Protein AF-J5UVH8-F1 (afdb_monomer)

Structure (mmCIF, N/CA/C/O backbone):
data_AF-J5UVH8-F1
#
_entry.id   AF-J5UVH8-F1
#
loop_
_atom_site.group_PDB
_atom_site.id
_atom_site.type_symbol
_atom_site.label_atom_id
_atom_site.label_alt_id
_atom_site.label_comp_id
_atom_site.label_asym_id
_atom_site.label_entity_id
_atom_site.label_seq_id
_atom_site.pdbx_PDB_ins_code
_atom_site.Cartn_x
_atom_site.Cartn_y
_atom_site.Cartn_z
_atom_site.occupancy
_atom_site.B_iso_or_equiv
_atom_site.auth_seq_id
_atom_site.auth_comp_id
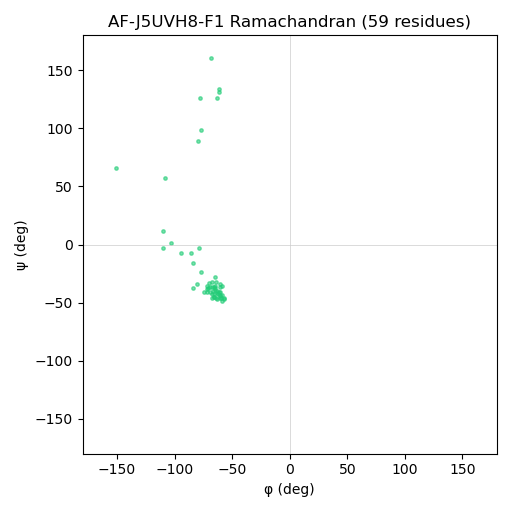_atom_site.auth_asym_id
_atom_site.au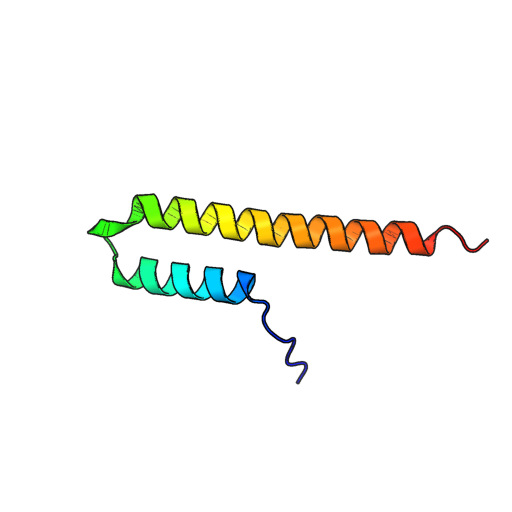th_atom_id
_atom_site.pdbx_PDB_model_num
ATOM 1 N N . MET A 1 1 ? 2.385 5.494 27.784 1.00 44.19 1 MET A N 1
ATOM 2 C CA . MET A 1 1 ? 2.682 5.317 26.348 1.00 44.19 1 MET A CA 1
ATOM 3 C C . MET A 1 1 ? 1.453 4.653 25.766 1.00 44.19 1 MET A C 1
ATOM 5 O O . MET A 1 1 ? 1.127 3.568 26.223 1.00 44.19 1 MET A O 1
ATOM 9 N N . ILE A 1 2 ? 0.702 5.331 24.899 1.00 46.12 2 ILE A N 1
ATOM 10 C CA . ILE A 1 2 ? -0.417 4.684 24.210 1.00 46.12 2 ILE A CA 1
ATOM 11 C C . ILE A 1 2 ? 0.225 3.837 23.113 1.00 46.12 2 ILE A C 1
ATOM 13 O O . ILE A 1 2 ? 0.652 4.366 22.091 1.00 46.12 2 ILE A O 1
ATOM 17 N N . THR A 1 3 ? 0.388 2.545 23.365 1.00 56.97 3 THR A N 1
ATOM 18 C CA . THR A 1 3 ? 0.632 1.570 22.305 1.00 56.97 3 THR A CA 1
ATOM 19 C C . THR A 1 3 ? -0.732 1.284 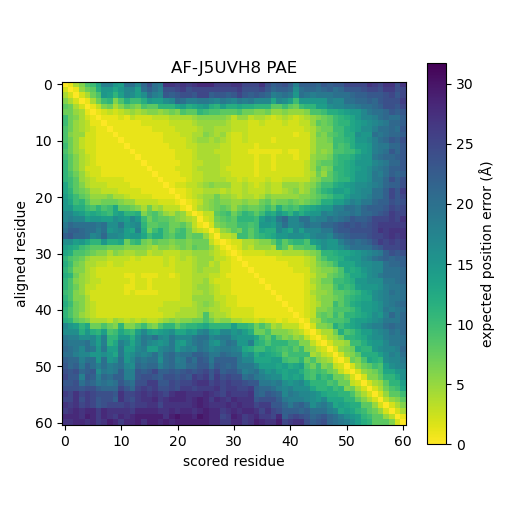21.699 1.00 56.97 3 THR A C 1
ATOM 21 O O . THR A 1 3 ? -1.466 0.448 22.215 1.00 56.97 3 THR A O 1
ATOM 24 N N . LYS A 1 4 ? -1.129 2.064 20.687 1.00 66.12 4 LYS A N 1
ATOM 25 C CA . LYS A 1 4 ? -2.229 1.632 19.824 1.00 66.12 4 LYS A CA 1
ATOM 26 C C . LYS A 1 4 ? -1.749 0.363 19.129 1.00 66.12 4 LYS A C 1
ATOM 28 O O . LYS A 1 4 ? -0.647 0.361 18.574 1.00 66.12 4 LYS A O 1
ATOM 33 N N . ASP A 1 5 ? -2.531 -0.701 19.246 1.00 81.75 5 ASP A N 1
ATOM 34 C CA . ASP A 1 5 ? -2.260 -1.935 18.525 1.00 81.75 5 ASP A CA 1
ATOM 35 C C . ASP A 1 5 ? -2.328 -1.641 17.024 1.00 81.75 5 ASP A C 1
ATOM 37 O O . ASP A 1 5 ? -3.243 -0.966 16.556 1.00 81.75 5 ASP A O 1
ATOM 41 N N . ILE A 1 6 ? -1.301 -2.087 16.302 1.00 83.31 6 ILE A N 1
ATOM 42 C CA . ILE A 1 6 ? -1.189 -1.919 14.853 1.00 83.31 6 ILE A CA 1
ATOM 43 C C . ILE A 1 6 ? -2.096 -2.961 14.200 1.00 83.31 6 ILE A C 1
ATOM 45 O O . ILE A 1 6 ? -1.957 -4.154 14.479 1.00 83.31 6 ILE A O 1
ATOM 49 N N . SER A 1 7 ? -2.994 -2.509 13.331 1.00 87.31 7 SER A N 1
ATOM 50 C CA . SER A 1 7 ? -3.878 -3.366 12.542 1.00 87.31 7 SER A CA 1
ATOM 51 C C . SER A 1 7 ? -3.109 -4.171 11.490 1.00 87.31 7 SER A C 1
ATOM 53 O O . SER A 1 7 ? -1.998 -3.821 11.079 1.00 87.31 7 SER A O 1
ATOM 55 N N . ASP A 1 8 ? -3.718 -5.251 11.001 1.00 88.56 8 ASP A N 1
ATOM 56 C CA . ASP A 1 8 ? -3.110 -6.103 9.973 1.00 88.56 8 ASP A CA 1
ATOM 57 C C . ASP A 1 8 ? -2.783 -5.320 8.688 1.00 88.56 8 ASP A C 1
ATOM 59 O O . ASP A 1 8 ? -1.743 -5.544 8.065 1.00 88.56 8 ASP A O 1
ATOM 63 N N . LYS A 1 9 ? -3.626 -4.344 8.329 1.00 87.88 9 LYS A N 1
ATOM 64 C CA . LYS A 1 9 ? -3.455 -3.511 7.134 1.00 87.88 9 LYS A CA 1
ATOM 65 C C . LYS A 1 9 ? -2.307 -2.505 7.278 1.00 87.88 9 LYS A C 1
ATOM 67 O O . LYS A 1 9 ? -1.521 -2.301 6.354 1.00 87.88 9 LYS A O 1
ATOM 72 N N . GLU A 1 10 ? -2.130 -1.929 8.465 1.00 89.81 10 GLU A N 1
ATOM 73 C CA . GLU A 1 10 ? -0.961 -1.093 8.764 1.00 89.81 10 GLU A CA 1
ATOM 74 C C . GLU A 1 10 ? 0.339 -1.918 8.743 1.00 89.81 10 GLU A C 1
ATOM 76 O O . GLU A 1 10 ? 1.376 -1.451 8.261 1.00 89.81 10 GLU A O 1
ATOM 81 N N . TRP A 1 11 ? 0.294 -3.173 9.204 1.00 93.44 11 TRP A N 1
ATOM 82 C CA . TRP A 1 11 ? 1.417 -4.105 9.076 1.00 93.44 11 TRP A CA 1
ATOM 83 C C . TRP A 1 11 ? 1.755 -4.434 7.620 1.00 93.44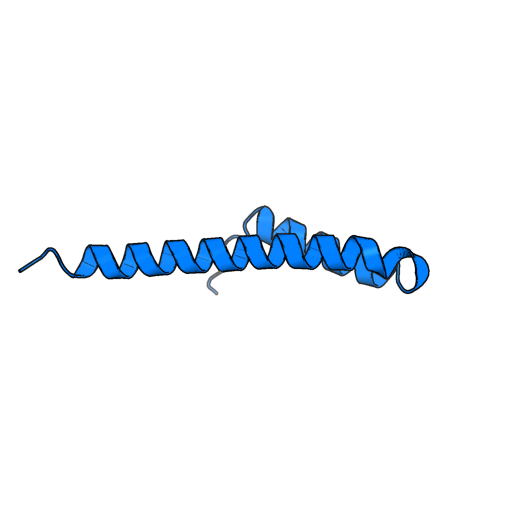 11 TRP A C 1
ATOM 85 O O . TRP A 1 11 ? 2.941 -4.493 7.270 1.00 93.44 11 TRP A O 1
ATOM 95 N N . GLU A 1 12 ? 0.740 -4.614 6.776 1.00 92.31 12 GLU A N 1
ATOM 96 C CA . GLU A 1 12 ? 0.890 -4.825 5.335 1.00 92.31 12 GLU A CA 1
ATOM 97 C C . GLU A 1 12 ? 1.619 -3.644 4.677 1.00 92.31 12 GLU A C 1
ATOM 99 O O . GLU A 1 12 ? 2.638 -3.843 4.005 1.00 92.31 12 GLU A O 1
ATOM 104 N N . LEU A 1 13 ? 1.197 -2.409 4.972 1.00 93.44 13 LEU A N 1
ATOM 105 C CA . LEU A 1 13 ? 1.857 -1.196 4.480 1.00 93.44 13 LEU A CA 1
ATOM 106 C C . LEU A 1 13 ? 3.339 -1.144 4.886 1.00 93.44 13 LEU A C 1
ATOM 108 O O . LEU A 1 13 ? 4.225 -0.881 4.066 1.00 93.44 13 LEU A O 1
ATOM 112 N N . ILE A 1 14 ? 3.638 -1.438 6.155 1.00 91.25 14 ILE A N 1
ATOM 113 C CA . ILE A 1 14 ? 5.015 -1.464 6.669 1.00 91.25 14 ILE A CA 1
ATOM 114 C C . ILE A 1 14 ? 5.862 -2.506 5.922 1.00 91.25 14 ILE A C 1
ATOM 116 O O . ILE A 1 14 ? 7.034 -2.251 5.612 1.00 91.25 14 ILE A O 1
ATOM 120 N N . ALA A 1 15 ? 5.304 -3.683 5.638 1.00 90.38 15 ALA A N 1
ATOM 121 C CA . ALA A 1 15 ? 5.998 -4.738 4.910 1.00 90.38 15 ALA A CA 1
ATOM 122 C C . ALA A 1 15 ? 6.290 -4.330 3.456 1.00 90.38 15 ALA A C 1
ATOM 124 O O . ALA A 1 15 ? 7.429 -4.488 2.999 1.00 90.38 15 ALA A O 1
ATOM 125 N N . LEU A 1 16 ? 5.311 -3.743 2.762 1.00 90.62 16 LEU A N 1
ATOM 126 C CA . LEU A 1 16 ? 5.463 -3.248 1.392 1.00 90.62 16 LEU A CA 1
ATOM 127 C C . LEU A 1 16 ? 6.550 -2.172 1.295 1.00 90.62 16 LEU A C 1
ATOM 129 O O . LEU A 1 16 ? 7.455 -2.286 0.468 1.00 90.62 16 LEU A O 1
ATOM 133 N N . LEU A 1 17 ? 6.563 -1.197 2.210 1.00 88.94 17 LEU A N 1
ATOM 134 C CA . LEU A 1 17 ? 7.593 -0.151 2.259 1.00 88.94 17 LEU A CA 1
ATOM 135 C C . LEU A 1 17 ? 9.004 -0.719 2.487 1.00 88.94 17 LEU A C 1
ATOM 137 O O . LEU A 1 17 ? 9.977 -0.293 1.852 1.00 88.94 17 LEU A O 1
ATOM 141 N N . ARG A 1 18 ? 9.144 -1.715 3.373 1.00 88.50 18 ARG A N 1
ATOM 142 C CA . ARG A 1 18 ? 10.430 -2.401 3.605 1.00 88.50 18 ARG A CA 1
ATOM 143 C C . ARG A 1 18 ? 10.908 -3.132 2.353 1.00 88.50 18 ARG A C 1
ATOM 145 O O . ARG A 1 18 ? 12.099 -3.076 2.034 1.00 88.50 18 ARG A O 1
ATOM 152 N N . ASN A 1 19 ? 9.993 -3.795 1.652 1.00 85.12 19 ASN A N 1
ATOM 153 C CA . ASN A 1 19 ? 10.290 -4.522 0.424 1.00 85.12 19 ASN A CA 1
ATOM 154 C C . ASN A 1 19 ? 10.639 -3.576 -0.726 1.00 85.12 19 ASN A C 1
ATOM 156 O O . ASN A 1 19 ? 11.628 -3.826 -1.414 1.00 85.12 19 ASN A O 1
ATOM 160 N N . TYR A 1 20 ? 9.926 -2.459 -0.867 1.00 83.69 20 TYR A N 1
ATOM 161 C CA . TYR A 1 20 ? 10.215 -1.416 -1.851 1.00 83.69 20 TYR A CA 1
ATOM 162 C C . TYR A 1 20 ? 11.638 -0.882 -1.686 1.00 83.69 20 TYR A C 1
ATOM 164 O O . TYR A 1 20 ? 12.421 -0.863 -2.638 1.00 83.69 20 TYR A O 1
ATOM 172 N N . ARG A 1 21 ? 12.038 -0.577 -0.444 1.00 78.31 21 ARG A N 1
ATOM 173 C CA . ARG A 1 21 ? 13.408 -0.142 -0.139 1.00 78.31 21 ARG A CA 1
ATOM 174 C C . ARG A 1 21 ? 14.466 -1.191 -0.502 1.00 78.31 21 ARG A C 1
ATOM 176 O O . ARG A 1 21 ? 15.573 -0.824 -0.881 1.00 78.31 21 ARG A O 1
ATOM 183 N N . ARG A 1 22 ? 14.152 -2.485 -0.374 1.00 79.94 22 ARG A N 1
ATOM 184 C CA . ARG A 1 22 ? 15.076 -3.593 -0.683 1.00 79.94 22 ARG A CA 1
ATOM 185 C C . ARG A 1 22 ? 15.154 -3.908 -2.178 1.00 79.94 22 ARG A C 1
ATOM 187 O O . ARG A 1 22 ? 16.207 -4.319 -2.652 1.00 79.94 22 ARG A O 1
ATOM 194 N N . ALA A 1 23 ? 14.046 -3.755 -2.896 1.00 74.12 23 ALA A N 1
ATOM 195 C CA . ALA A 1 23 ? 13.928 -4.049 -4.322 1.00 74.12 23 ALA A CA 1
ATOM 196 C C . ALA A 1 23 ? 14.362 -2.876 -5.219 1.00 74.12 23 ALA A C 1
ATOM 198 O O . ALA A 1 23 ? 14.443 -3.034 -6.441 1.00 74.12 23 ALA A O 1
ATOM 199 N N . TYR A 1 24 ? 14.643 -1.708 -4.634 1.00 65.75 24 TYR A N 1
ATOM 200 C CA . TY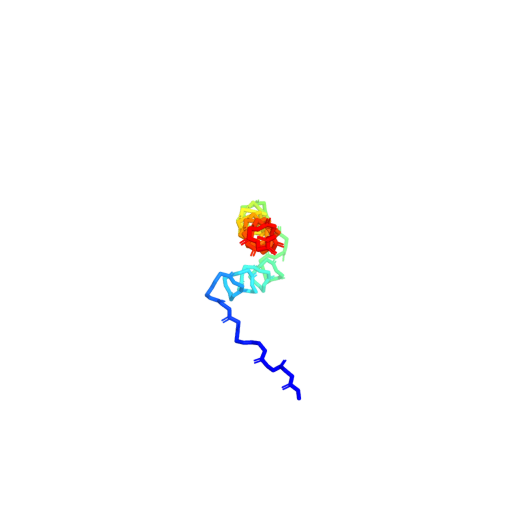R A 1 24 ? 15.121 -0.548 -5.373 1.00 65.75 24 TYR A CA 1
ATOM 201 C C . TYR A 1 24 ? 16.476 -0.833 -6.054 1.00 65.75 24 TYR A C 1
ATOM 203 O O . TYR A 1 24 ? 17.388 -1.346 -5.399 1.00 65.75 24 TYR A O 1
ATOM 211 N N . PRO A 1 25 ? 16.654 -0.473 -7.342 1.00 63.31 25 PRO A N 1
ATOM 212 C CA . PRO A 1 25 ? 15.695 0.210 -8.227 1.00 63.31 25 PRO A CA 1
ATOM 213 C C . PRO A 1 25 ? 14.844 -0.720 -9.120 1.00 63.31 25 PRO A C 1
ATOM 215 O O . PRO A 1 25 ? 13.941 -0.249 -9.805 1.00 63.31 25 PRO A O 1
ATOM 218 N N . ASN A 1 26 ? 15.114 -2.026 -9.153 1.00 64.75 26 ASN A N 1
ATOM 219 C CA . ASN A 1 26 ? 14.652 -2.908 -10.235 1.00 64.75 26 ASN A CA 1
ATOM 220 C C . ASN A 1 26 ? 13.210 -3.444 -10.082 1.00 64.75 26 ASN A C 1
ATOM 222 O O . ASN A 1 26 ? 12.651 -3.924 -11.063 1.00 64.75 26 ASN A O 1
ATOM 226 N N . GLY A 1 27 ? 12.599 -3.362 -8.892 1.00 62.97 27 GLY A N 1
ATOM 227 C CA . GLY A 1 27 ? 11.228 -3.843 -8.621 1.00 62.97 27 GLY A CA 1
ATOM 228 C C . GLY A 1 27 ? 10.179 -2.749 -8.368 1.00 62.97 27 GLY A C 1
ATOM 229 O O . GLY A 1 27 ? 9.097 -3.050 -7.879 1.00 62.97 27 GLY A O 1
ATOM 230 N N . ALA A 1 28 ? 10.503 -1.481 -8.647 1.00 65.12 28 ALA A N 1
ATOM 231 C CA . ALA A 1 28 ? 9.828 -0.324 -8.049 1.00 65.12 28 ALA A CA 1
ATOM 232 C C . ALA A 1 28 ? 8.359 -0.109 -8.469 1.00 65.12 28 ALA A C 1
ATOM 234 O O . ALA A 1 28 ? 7.530 0.179 -7.615 1.00 65.12 28 ALA A O 1
ATOM 235 N N . ARG A 1 29 ? 8.011 -0.258 -9.756 1.00 66.69 29 ARG A N 1
ATOM 236 C CA . ARG A 1 29 ? 6.702 0.220 -10.255 1.00 66.69 29 ARG A CA 1
ATOM 237 C C . ARG A 1 29 ? 5.496 -0.573 -9.751 1.00 66.69 29 ARG A C 1
ATOM 239 O O . ARG A 1 29 ? 4.448 0.016 -9.534 1.00 66.69 29 ARG A O 1
ATOM 246 N N . MET A 1 30 ? 5.626 -1.891 -9.601 1.00 75.31 30 MET A N 1
ATOM 247 C CA . MET A 1 30 ? 4.513 -2.726 -9.130 1.00 75.31 30 MET A CA 1
ATOM 248 C C . MET A 1 30 ? 4.290 -2.540 -7.626 1.00 75.31 30 MET A C 1
ATOM 250 O O . MET A 1 30 ? 3.156 -2.380 -7.198 1.00 75.31 30 MET A O 1
ATOM 254 N N . LEU A 1 31 ? 5.375 -2.450 -6.847 1.00 82.31 31 LEU A N 1
ATOM 255 C CA . LEU A 1 31 ? 5.280 -2.197 -5.408 1.00 82.31 31 LEU A CA 1
ATOM 256 C C . LEU A 1 31 ? 4.760 -0.792 -5.092 1.00 82.31 31 LEU A C 1
ATOM 258 O O . LEU A 1 31 ? 4.098 -0.615 -4.081 1.00 82.31 31 LEU A O 1
ATOM 262 N N . GLU A 1 32 ? 5.062 0.207 -5.922 1.00 85.44 32 GLU A N 1
ATOM 263 C CA . GLU A 1 32 ? 4.523 1.558 -5.740 1.00 85.44 32 GLU A CA 1
ATOM 264 C C . GLU A 1 32 ? 2.993 1.577 -5.850 1.00 85.44 32 GLU A C 1
ATOM 266 O O . GLU A 1 32 ? 2.344 2.191 -5.009 1.00 85.44 32 GLU A O 1
ATOM 271 N N . ALA A 1 33 ? 2.422 0.858 -6.822 1.00 87.06 33 ALA A N 1
ATOM 272 C CA . ALA A 1 33 ? 0.973 0.717 -6.953 1.00 87.06 33 ALA A CA 1
ATOM 273 C C . ALA A 1 33 ? 0.361 -0.007 -5.741 1.00 87.06 33 ALA A C 1
ATOM 275 O O . ALA A 1 33 ? -0.577 0.503 -5.144 1.00 87.06 33 ALA A O 1
ATOM 276 N N . GLU A 1 34 ? 0.956 -1.125 -5.310 1.00 88.12 34 GLU A N 1
ATOM 277 C CA . GLU A 1 34 ? 0.488 -1.865 -4.125 1.00 88.12 34 GLU A CA 1
ATOM 278 C C . GLU A 1 34 ? 0.543 -1.015 -2.843 1.00 88.12 34 GLU A C 1
ATOM 280 O O . GLU A 1 34 ? -0.338 -1.107 -1.993 1.00 88.12 34 GLU A O 1
ATOM 285 N N . ILE A 1 35 ? 1.562 -0.160 -2.696 1.00 91.44 35 ILE A N 1
ATOM 286 C CA . ILE A 1 35 ? 1.666 0.773 -1.565 1.00 91.44 35 ILE A CA 1
ATOM 287 C C . ILE A 1 35 ? 0.540 1.811 -1.601 1.00 91.44 35 ILE A C 1
ATOM 289 O O . ILE A 1 35 ? -0.015 2.112 -0.546 1.00 91.44 35 ILE A O 1
ATOM 293 N N . GLN A 1 36 ? 0.226 2.365 -2.777 1.00 90.06 36 GLN A N 1
ATOM 294 C CA . GLN A 1 36 ? -0.852 3.349 -2.922 1.00 90.06 36 GLN A CA 1
ATOM 295 C C . GLN A 1 36 ? -2.217 2.724 -2.634 1.00 90.06 36 GLN A C 1
ATOM 297 O O . GLN A 1 36 ? -2.958 3.281 -1.837 1.00 90.06 36 GLN A O 1
ATOM 302 N N . ASP A 1 37 ? -2.499 1.531 -3.161 1.00 91.50 37 ASP A N 1
ATOM 303 C CA . ASP A 1 37 ? -3.773 0.843 -2.918 1.00 91.50 37 ASP A CA 1
ATOM 304 C C . ASP A 1 37 ? -4.006 0.588 -1.416 1.00 91.50 37 ASP A C 1
ATOM 306 O O . ASP A 1 37 ? -5.091 0.830 -0.888 1.00 91.50 37 ASP A O 1
ATOM 310 N N . VAL A 1 38 ? -2.971 0.134 -0.696 1.00 93.00 38 VAL A N 1
ATOM 311 C CA . VAL A 1 38 ? -3.053 -0.096 0.756 1.00 93.00 38 VAL A CA 1
ATOM 312 C C . VAL A 1 38 ? -3.204 1.214 1.533 1.00 93.00 38 VAL A C 1
ATOM 314 O O . VAL A 1 38 ? -3.902 1.250 2.547 1.00 93.00 38 VAL A O 1
ATOM 317 N N . LEU A 1 39 ? -2.541 2.283 1.088 1.00 92.12 39 LEU A N 1
ATOM 318 C CA . LEU A 1 39 ? -2.646 3.598 1.713 1.00 92.12 39 LEU A CA 1
ATOM 319 C C . LEU A 1 39 ? -4.047 4.190 1.534 1.00 92.12 39 LEU A C 1
ATOM 321 O O . LEU A 1 39 ? -4.613 4.674 2.511 1.00 92.12 39 LEU A O 1
ATOM 325 N N . ASP A 1 40 ? -4.598 4.122 0.325 1.00 90.25 40 ASP A N 1
ATOM 326 C CA . ASP A 1 40 ? -5.943 4.604 0.017 1.00 90.25 40 ASP A CA 1
ATOM 327 C C . ASP A 1 40 ? -6.986 3.856 0.853 1.00 90.25 40 ASP A C 1
ATOM 329 O O . ASP A 1 40 ? -7.835 4.488 1.472 1.00 90.25 40 ASP A O 1
ATOM 333 N N . GLU A 1 41 ? -6.866 2.531 0.990 1.00 88.81 41 GLU A N 1
ATOM 334 C CA . GLU A 1 41 ? -7.754 1.739 1.852 1.00 88.81 41 GLU A CA 1
ATOM 335 C C . GLU A 1 41 ? -7.668 2.174 3.326 1.00 88.81 41 GLU A C 1
ATOM 337 O O . G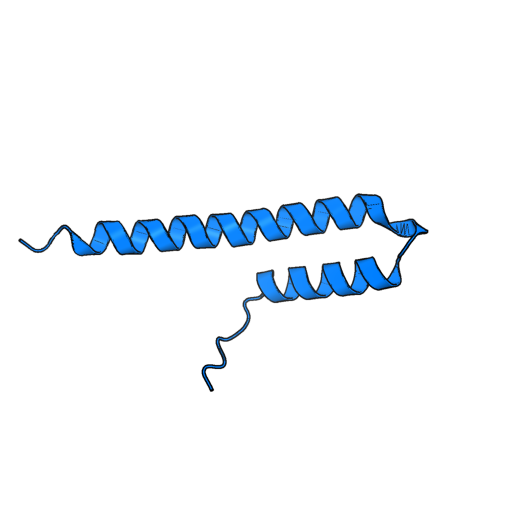LU A 1 41 ? -8.691 2.343 3.988 1.00 88.81 41 GLU A O 1
ATOM 342 N N . LEU A 1 42 ? -6.457 2.402 3.845 1.00 89.50 42 LEU A N 1
ATOM 343 C CA . LEU A 1 42 ? -6.257 2.877 5.218 1.00 89.50 42 LEU A CA 1
ATOM 344 C C . LEU A 1 42 ? -6.831 4.281 5.440 1.00 89.50 42 LEU A C 1
ATOM 346 O O . LEU A 1 42 ? -7.398 4.547 6.500 1.00 89.50 42 LEU A O 1
ATOM 350 N N . MET A 1 43 ? -6.695 5.173 4.459 1.00 86.75 43 MET A N 1
ATOM 351 C CA . MET A 1 43 ? -7.245 6.526 4.529 1.00 86.75 43 MET A CA 1
ATOM 352 C C . MET A 1 43 ? -8.772 6.515 4.404 1.00 86.75 43 MET A C 1
ATOM 354 O O . MET A 1 43 ? -9.436 7.203 5.172 1.00 86.75 43 MET A O 1
ATOM 358 N N . ASP A 1 44 ? -9.340 5.697 3.517 1.00 80.31 44 ASP A N 1
ATOM 359 C CA . ASP A 1 44 ? -10.789 5.534 3.354 1.00 80.31 44 ASP A CA 1
ATOM 360 C C . ASP A 1 44 ? -11.447 4.923 4.599 1.00 80.31 44 ASP A C 1
ATOM 362 O O . ASP A 1 44 ? -12.547 5.330 4.982 1.00 80.31 44 ASP A O 1
ATOM 366 N N . ILE A 1 45 ? -10.775 3.977 5.266 1.00 62.59 45 ILE A N 1
ATOM 367 C CA . ILE A 1 45 ? -11.212 3.461 6.572 1.00 62.59 45 ILE A CA 1
ATOM 368 C C . ILE A 1 45 ? -11.239 4.599 7.598 1.00 62.59 45 ILE A C 1
ATOM 370 O O . ILE A 1 45 ? -12.238 4.762 8.296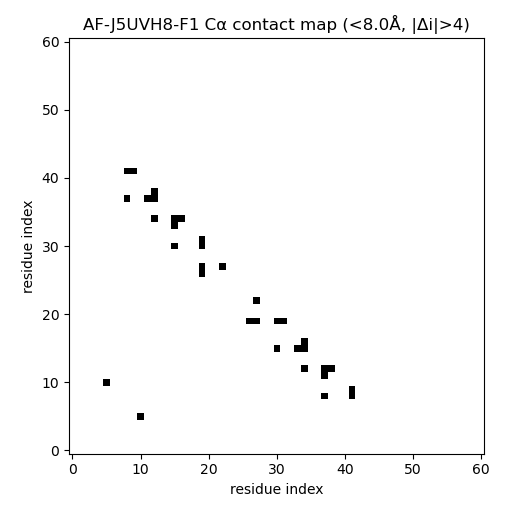 1.00 62.59 45 ILE A O 1
ATOM 374 N N . GLN A 1 46 ? -10.195 5.433 7.649 1.00 57.06 46 GLN A N 1
ATOM 375 C CA . GLN A 1 46 ? -10.161 6.579 8.563 1.00 57.06 46 GLN A CA 1
ATOM 376 C C . GLN A 1 46 ? -11.235 7.628 8.247 1.00 57.06 46 GLN A C 1
ATOM 378 O O . GLN A 1 46 ? -11.807 8.202 9.172 1.00 57.06 46 GLN A O 1
ATOM 383 N N . TYR A 1 47 ? -11.552 7.856 6.970 1.00 52.78 47 TYR A N 1
ATOM 384 C CA . TYR A 1 47 ? -12.644 8.746 6.573 1.00 52.78 47 TYR A CA 1
ATOM 385 C C . TYR A 1 47 ? -14.007 8.219 7.045 1.00 52.78 47 TYR A C 1
ATOM 387 O O . TYR A 1 47 ? -14.761 8.972 7.660 1.00 52.78 47 TYR A O 1
ATOM 395 N N . ARG A 1 48 ? -14.306 6.927 6.858 1.00 53.38 48 ARG A N 1
ATOM 396 C CA . ARG A 1 48 ? -15.577 6.329 7.316 1.00 53.38 48 ARG A CA 1
ATOM 397 C C . ARG A 1 48 ? -15.712 6.291 8.838 1.00 53.38 48 ARG A C 1
ATOM 399 O O . ARG A 1 48 ? -16.785 6.586 9.352 1.00 53.38 48 ARG A O 1
ATOM 406 N N . GLU A 1 49 ? -14.633 5.988 9.560 1.00 52.75 49 GLU A N 1
ATOM 407 C CA . GLU A 1 49 ? -14.639 6.052 11.029 1.00 52.75 49 GLU A CA 1
ATOM 408 C C . GLU A 1 49 ? -14.858 7.487 11.539 1.00 52.75 49 GLU A C 1
ATOM 410 O O . GLU A 1 49 ? -15.491 7.679 12.576 1.00 52.75 49 GLU A O 1
ATOM 415 N N . SER A 1 50 ? -14.377 8.506 10.812 1.00 53.88 50 SER A N 1
ATOM 416 C CA . SER A 1 50 ? -14.574 9.909 11.198 1.00 53.88 50 SER A CA 1
ATOM 417 C C . SER A 1 50 ? -16.016 10.404 11.013 1.00 53.88 50 SER A C 1
ATOM 419 O O . SER A 1 50 ? -16.509 11.136 11.873 1.00 53.88 50 SER A O 1
ATOM 421 N N . GLU A 1 51 ? -16.725 9.947 9.972 1.00 50.34 51 GLU A N 1
ATOM 422 C CA . GLU A 1 51 ? -18.140 10.286 9.738 1.00 50.34 51 GLU A CA 1
ATOM 423 C C . GLU A 1 51 ? -19.079 9.603 10.753 1.00 50.34 51 GLU A C 1
ATOM 425 O O . GLU A 1 51 ? -19.996 10.245 11.269 1.00 50.34 51 GLU A O 1
ATOM 430 N N . GLU A 1 52 ? -18.806 8.355 11.159 1.00 50.91 52 GLU A N 1
ATOM 431 C CA . GLU A 1 52 ? -19.601 7.671 12.198 1.00 50.91 52 GLU A CA 1
ATOM 432 C C . GLU A 1 52 ? -19.497 8.349 13.581 1.00 50.91 52 GLU A C 1
ATOM 434 O O . GLU A 1 52 ? -20.434 8.286 14.386 1.00 50.91 52 GLU A O 1
ATOM 439 N N . THR A 1 53 ? -18.388 9.037 13.881 1.00 52.28 53 THR A N 1
ATOM 440 C CA . THR A 1 53 ? -18.263 9.832 15.117 1.00 52.28 53 THR A CA 1
ATOM 441 C C . THR A 1 53 ? -18.991 11.178 15.087 1.00 52.28 53 THR A C 1
ATOM 443 O O . THR A 1 53 ? -19.328 11.696 16.158 1.00 52.28 53 THR A O 1
ATOM 446 N N . GLU A 1 54 ? -19.253 11.752 13.911 1.00 49.66 54 GLU A N 1
ATOM 447 C CA . GLU A 1 54 ? -20.002 13.010 13.794 1.00 49.66 54 GLU A CA 1
ATOM 448 C C . GLU A 1 54 ? -21.522 12.779 13.819 1.00 49.66 54 GLU A C 1
ATOM 450 O O . GLU A 1 54 ? -22.239 13.534 14.483 1.00 49.66 54 GLU A O 1
ATOM 455 N N . GLU A 1 55 ? -22.018 11.695 13.213 1.00 48.19 55 GLU A N 1
ATOM 456 C CA . GLU A 1 55 ? -23.458 11.385 13.190 1.00 48.19 55 GLU A CA 1
ATOM 457 C C . GLU A 1 55 ? -24.014 10.964 14.566 1.00 48.19 55 GLU A C 1
ATOM 459 O O . GLU A 1 55 ? -25.134 11.325 14.924 1.00 48.19 55 GLU A O 1
ATOM 464 N N . ASN A 1 56 ? -23.225 10.292 15.413 1.00 47.38 56 ASN A N 1
ATOM 465 C CA . ASN A 1 56 ? -23.693 9.847 16.736 1.00 47.38 56 ASN A CA 1
ATOM 466 C C . ASN A 1 56 ? -23.727 10.947 17.820 1.00 47.38 56 ASN A C 1
ATOM 468 O O . ASN A 1 56 ? -24.160 10.683 18.941 1.00 47.38 56 ASN A O 1
ATOM 472 N N . ASN A 1 57 ? -23.280 12.173 17.524 1.00 50.03 57 ASN A N 1
ATOM 473 C CA . ASN A 1 57 ? -23.293 13.295 18.478 1.00 50.03 57 ASN A CA 1
ATOM 474 C C . ASN A 1 57 ? -24.420 14.315 18.232 1.00 50.03 57 ASN A C 1
ATOM 476 O O . ASN A 1 57 ? -24.503 15.303 18.962 1.00 50.03 57 ASN A O 1
ATOM 480 N N . THR A 1 58 ? -25.286 14.104 17.234 1.00 50.22 58 THR A N 1
ATOM 481 C CA . THR A 1 58 ? -26.392 15.029 16.909 1.00 50.22 58 THR A CA 1
ATOM 482 C C . THR A 1 58 ? -27.794 14.499 17.216 1.00 50.22 58 THR A C 1
ATOM 484 O O . THR A 1 58 ? -28.749 15.262 17.112 1.00 50.22 58 THR A O 1
ATOM 487 N N . GLU A 1 59 ? -27.946 13.257 17.686 1.00 51.88 59 GLU A N 1
ATOM 488 C CA . GLU A 1 59 ? -29.248 12.710 18.10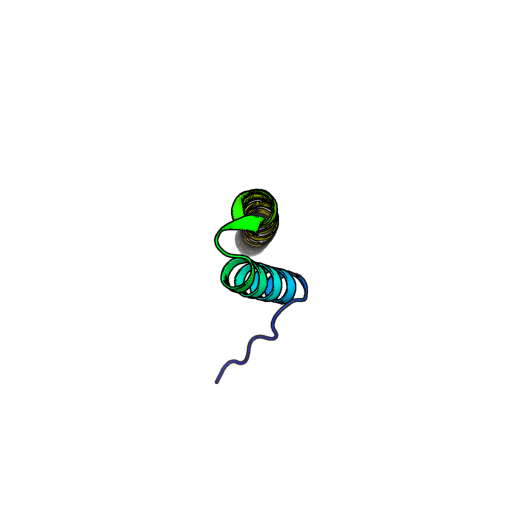5 1.00 51.88 59 GLU A CA 1
ATOM 489 C C . GLU A 1 59 ? -29.332 12.552 19.632 1.00 51.88 59 GLU A C 1
ATOM 491 O O . GLU A 1 59 ? -29.522 11.474 20.192 1.00 51.88 59 GLU A O 1
ATOM 496 N N . SER A 1 60 ? -29.127 13.662 20.339 1.00 48.41 60 SER A N 1
ATOM 497 C CA . SER A 1 60 ? -29.457 13.814 21.761 1.00 48.41 60 SER A CA 1
ATOM 498 C C . SER A 1 60 ? -29.779 15.285 22.050 1.00 48.41 60 SER A C 1
ATOM 500 O O . SER A 1 60 ? -29.030 15.962 22.752 1.00 48.41 60 SER A O 1
ATOM 502 N N . GLU A 1 61 ? -30.874 15.782 21.464 1.00 44.50 61 GLU A N 1
ATOM 503 C CA . GLU A 1 61 ? -31.607 16.958 21.972 1.00 44.50 61 GLU A CA 1
ATOM 504 C C . GLU A 1 61 ? -32.744 16.521 22.907 1.00 44.50 61 GLU A C 1
ATOM 506 O O . GLU A 1 61 ? -33.460 15.549 22.567 1.00 44.50 61 GLU A O 1
#

pLDDT: mean 72.77, std 17.16, range [44.19, 93.44]

Solvent-accessible surfac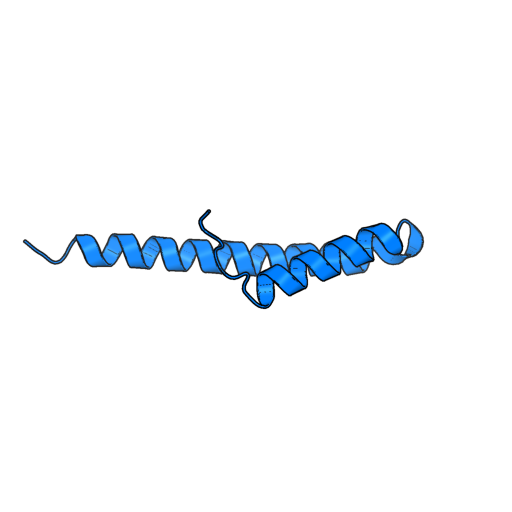e area (backbone atoms only — not comparable to full-atom values): 3743 Å² total; per-residue (Å²): 131,89,78,73,81,80,49,72,65,58,53,49,48,53,50,48,55,55,48,43,68,68,38,57,80,86,52,44,73,66,51,51,52,55,46,48,56,52,47,51,52,55,48,51,50,52,53,55,58,54,51,58,61,56,63,74,72,70,82,80,128

Radius of gyration: 16.67 Å; Cα contacts (8 Å, |Δi|>4): 17; chains: 1; bounding box: 47×23×37 Å

Foldseek 3Di:
DPPDPQDPLNVVLVVLVVVCVVCPPPPNPVSVVVNVVSVVVVVVVVVVVVVVVVVVVPPDD

Mean predicted aligned error: 11.28 Å

Sequence (61 aa):
MITKDISDKEWELIALLRNYRRAYPNGARMLEAEIQDVLDELMDIQYRESEETEENNTESE

Secondary structure (DSSP, 8-state):
---PPPPHHHHHHHHHHHHHHHHTTTTHHHHHHHHHHHHHHHHHHHHHHHHHHHHTTSS--

Nearest PDB structures (foldseek):
  4q20-assembly1_A  TM=5.597E-01  e=7.741E+00  Caulobacter vibrioides CB15